Protein AF-A0A7J4IA12-F1 (afdb_monomer_lite)

Sequence (183 aa):
LPAKFSSSGTTIPLASIKYEADNSYFPDQMYILEGGGLIVTQPDGTPVMRANPYISVENKTRINIHYDFPYIISLSGKNMTSGEGNCFIRTNYSTNATYRYAVGSVSEGYGNTSIKIYTKYPNAWNESLHDLLGMYATASNPCINIIPHLSQNYIEIKPGTKGINFNLNVITIYVQIGQGWIL

Secondary structure (DSSP, 8-state):
---EEEETTEEEE--EEEEEE--SSS--EEEEEETTEEEEE-TTSPPEEEE---EEEEESSSEEEEEEEEEEEEPTT-S---SSS-EEEEEEEEEEEEEEEEE--GGGT--S--EEEE-S-HHHHHHHHHHHHHHHHSSSS-SEEEEEEGGGTEEEEEESSS-EEEEEEEEEEEEEEEE----

pLDDT: mean 87.1, std 11.75, range [33.75, 97.19]

Structure (mmCIF, N/CA/C/O backbone):
data_AF-A0A7J4IA12-F1
#
_entry.id   AF-A0A7J4IA12-F1
#
loop_
_atom_site.group_PDB
_atom_site.id
_atom_site.type_symbol
_atom_site.label_atom_id
_atom_site.label_alt_id
_atom_site.label_comp_id
_atom_site.label_asym_id
_atom_site.label_entity_id
_atom_site.label_seq_id
_atom_site.pdbx_PDB_ins_code
_atom_site.Cartn_x
_atom_site.Cartn_y
_atom_site.Cartn_z
_atom_site.occupancy
_atom_site.B_iso_or_equiv
_atom_site.auth_seq_id
_atom_site.auth_comp_id
_atom_site.auth_asym_id
_atom_site.auth_atom_id
_atom_site.pdbx_PDB_model_num
ATOM 1 N N . LEU A 1 1 ? -3.376 -14.053 -7.913 1.00 43.28 1 LEU A N 1
ATOM 2 C CA . LEU A 1 1 ? -4.429 -13.058 -8.234 1.00 43.28 1 LEU A CA 1
ATOM 3 C C . LEU A 1 1 ? -3.754 -11.731 -8.576 1.00 43.28 1 LEU A C 1
ATOM 5 O O . LEU A 1 1 ? -2.685 -11.495 -8.018 1.00 43.28 1 LEU A O 1
ATOM 9 N N . PRO A 1 2 ? -4.298 -10.904 -9.487 1.00 57.31 2 PRO A N 1
ATOM 10 C CA . PRO A 1 2 ? -3.801 -9.541 -9.671 1.00 57.31 2 PRO A CA 1
ATOM 11 C C . PRO A 1 2 ? -3.971 -8.763 -8.360 1.00 57.31 2 PRO A C 1
ATOM 13 O O . PRO A 1 2 ? -4.985 -8.922 -7.673 1.00 57.31 2 PRO A O 1
ATOM 16 N N . ALA A 1 3 ? -2.956 -7.983 -7.997 1.00 69.62 3 ALA A N 1
ATOM 17 C CA . ALA A 1 3 ? -2.966 -7.190 -6.779 1.00 69.62 3 ALA A CA 1
ATOM 18 C C . ALA A 1 3 ? -4.054 -6.103 -6.878 1.00 69.62 3 ALA A C 1
ATOM 20 O O . ALA A 1 3 ? -4.318 -5.562 -7.956 1.00 69.62 3 ALA A O 1
ATOM 21 N N . LYS A 1 4 ? -4.756 -5.836 -5.775 1.00 83.12 4 LYS A N 1
ATOM 22 C CA . LYS A 1 4 ? -5.904 -4.917 -5.741 1.00 83.12 4 LYS A CA 1
ATOM 23 C C . LYS A 1 4 ? -6.174 -4.396 -4.336 1.00 83.12 4 LYS A C 1
ATOM 25 O O . LYS A 1 4 ? -6.056 -5.122 -3.356 1.00 83.12 4 LYS A O 1
ATOM 30 N N . PHE A 1 5 ? -6.612 -3.155 -4.251 1.00 73.31 5 PHE A N 1
ATOM 31 C CA . PHE A 1 5 ? -7.189 -2.548 -3.067 1.00 73.31 5 PHE A CA 1
ATOM 32 C C . PHE A 1 5 ? -8.715 -2.733 -3.074 1.00 73.31 5 PHE A C 1
ATOM 34 O O . PHE A 1 5 ? -9.346 -2.618 -4.124 1.00 73.31 5 PHE A O 1
ATOM 41 N N . SER A 1 6 ? -9.321 -3.024 -1.924 1.00 74.81 6 SER A N 1
ATOM 42 C CA . SER A 1 6 ? -10.767 -3.217 -1.788 1.00 74.81 6 SER A CA 1
ATOM 43 C C . SER A 1 6 ? -11.304 -2.599 -0.499 1.00 74.81 6 SER A C 1
ATOM 45 O O . SER A 1 6 ? -10.867 -2.973 0.589 1.00 74.81 6 SER A O 1
ATOM 47 N N . SER A 1 7 ? -12.338 -1.764 -0.609 1.00 69.12 7 SER A N 1
ATOM 48 C CA . SER A 1 7 ? -13.133 -1.271 0.525 1.00 69.12 7 SER A CA 1
ATOM 49 C C . SER A 1 7 ? -14.606 -1.132 0.136 1.00 69.12 7 SER A C 1
ATOM 51 O O . SER A 1 7 ? -14.914 -0.520 -0.886 1.00 69.12 7 SER A O 1
ATOM 53 N N . SER A 1 8 ? -15.519 -1.681 0.948 1.00 65.25 8 SER A N 1
ATOM 54 C CA . SER A 1 8 ? -16.981 -1.494 0.838 1.00 65.25 8 SER A CA 1
ATOM 55 C C . SER A 1 8 ? -17.530 -1.529 -0.603 1.00 65.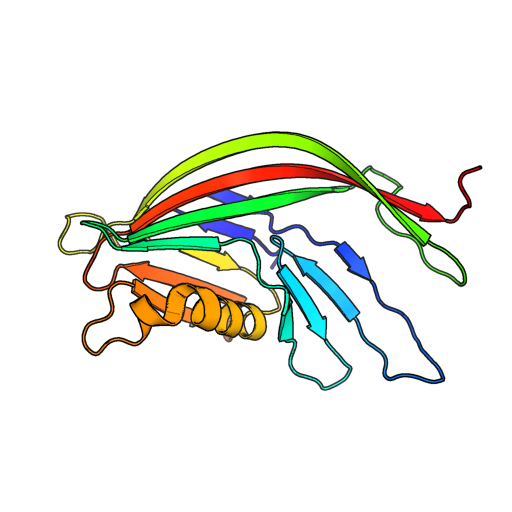25 8 SER A C 1
ATOM 57 O O . SER A 1 8 ? -18.217 -0.611 -1.042 1.00 65.25 8 SER A O 1
ATOM 59 N N . GLY A 1 9 ? -17.188 -2.576 -1.363 1.00 64.19 9 GLY A N 1
ATOM 60 C CA . GLY A 1 9 ? -17.679 -2.799 -2.731 1.00 64.19 9 GLY A CA 1
ATOM 61 C C . GLY A 1 9 ? -16.885 -2.110 -3.849 1.00 64.19 9 GLY A C 1
ATOM 62 O O . GLY A 1 9 ? -17.071 -2.457 -5.011 1.00 64.19 9 GLY A O 1
ATOM 63 N N . THR A 1 10 ? -15.954 -1.203 -3.533 1.00 71.69 10 THR A N 1
ATOM 64 C CA . THR A 1 10 ? -15.022 -0.639 -4.524 1.00 71.69 10 THR A CA 1
ATOM 65 C C . THR A 1 10 ? -13.751 -1.477 -4.579 1.00 71.69 10 THR A C 1
ATOM 67 O O . THR A 1 10 ? -13.155 -1.764 -3.543 1.00 71.69 10 THR A O 1
ATOM 70 N N . THR A 1 11 ? -13.324 -1.857 -5.785 1.00 83.75 11 THR A N 1
ATOM 71 C CA . THR A 1 11 ? -12.050 -2.542 -6.032 1.00 83.75 11 THR A CA 1
ATOM 72 C C . THR A 1 11 ? -11.208 -1.704 -6.985 1.00 83.75 11 THR A C 1
ATOM 74 O O . THR A 1 11 ? -11.653 -1.412 -8.090 1.00 83.75 11 THR A O 1
ATOM 77 N N . ILE A 1 12 ? -9.992 -1.350 -6.575 1.00 86.50 12 ILE A N 1
ATOM 78 C CA . ILE A 1 12 ? -9.037 -0.585 -7.383 1.00 86.50 12 ILE A CA 1
ATOM 79 C C . ILE A 1 12 ? -7.800 -1.459 -7.621 1.00 86.50 12 ILE A C 1
ATOM 81 O O . ILE A 1 12 ? -7.256 -1.994 -6.655 1.00 86.50 12 ILE A O 1
ATOM 85 N N . PRO A 1 13 ? -7.340 -1.658 -8.869 1.00 88.19 13 PRO A N 1
ATOM 86 C CA . PRO A 1 13 ? -6.143 -2.451 -9.132 1.00 88.19 13 PRO A CA 1
ATOM 87 C C . PRO A 1 13 ? -4.899 -1.851 -8.467 1.00 88.19 13 PRO A C 1
ATOM 89 O O . PRO A 1 13 ? -4.657 -0.649 -8.546 1.00 88.19 13 PRO A O 1
ATOM 92 N N . LEU A 1 14 ? -4.091 -2.707 -7.845 1.00 87.50 14 LEU A N 1
ATOM 93 C CA . LEU A 1 14 ? -2.808 -2.351 -7.249 1.00 87.50 14 LEU A CA 1
ATOM 94 C C . LEU A 1 14 ? -1.736 -2.567 -8.326 1.00 87.50 14 LEU A C 1
ATOM 96 O O . LEU A 1 14 ? -1.119 -3.627 -8.419 1.00 87.50 14 LEU A O 1
ATOM 100 N N . ALA A 1 15 ? -1.615 -1.595 -9.228 1.00 86.38 15 ALA A N 1
ATOM 101 C CA . ALA A 1 15 ? -0.616 -1.628 -10.289 1.00 86.38 15 ALA A CA 1
ATOM 102 C C . ALA A 1 15 ? 0.794 -1.425 -9.715 1.00 86.38 15 ALA A C 1
ATOM 104 O O . ALA A 1 15 ? 0.965 -0.800 -8.664 1.00 86.38 15 ALA A O 1
ATOM 105 N N . SER A 1 16 ? 1.801 -1.949 -10.414 1.00 91.31 16 SER A N 1
ATOM 106 C CA . SER A 1 16 ? 3.189 -1.856 -9.977 1.00 91.31 16 SER A CA 1
ATOM 107 C C . SER A 1 16 ? 4.159 -1.563 -11.113 1.00 91.31 16 SER A C 1
ATOM 109 O O . SER A 1 16 ? 3.903 -1.872 -12.277 1.00 91.31 16 SER A O 1
ATOM 111 N N . ILE A 1 17 ? 5.290 -0.963 -10.747 1.00 92.88 17 ILE A N 1
ATOM 112 C CA . ILE A 1 17 ? 6.480 -0.870 -11.594 1.00 92.88 17 ILE A CA 1
ATOM 113 C C . ILE A 1 17 ? 7.512 -1.816 -10.996 1.00 92.88 17 ILE A C 1
ATOM 115 O O . ILE A 1 17 ? 7.840 -1.702 -9.815 1.00 92.88 17 ILE A O 1
ATOM 119 N N . LYS A 1 18 ? 8.007 -2.751 -11.808 1.00 94.00 18 LYS A N 1
ATOM 120 C CA . LYS A 1 18 ? 9.031 -3.718 -11.414 1.00 94.00 18 LYS A CA 1
ATOM 121 C C . LYS A 1 18 ? 10.337 -3.398 -12.134 1.00 94.00 18 LYS A C 1
ATOM 123 O O . LYS A 1 18 ? 10.342 -3.246 -13.353 1.00 94.00 18 LYS A O 1
ATOM 128 N N . TYR A 1 19 ? 11.421 -3.351 -11.374 1.00 91.38 19 TYR A N 1
ATOM 129 C CA . TYR A 1 19 ? 12.789 -3.357 -11.872 1.00 91.38 19 TYR A CA 1
ATOM 130 C C . TYR A 1 19 ? 13.512 -4.594 -11.337 1.00 91.38 19 TYR A C 1
ATOM 132 O O . TYR A 1 19 ? 13.357 -4.956 -10.171 1.00 91.38 19 TYR A O 1
ATOM 140 N N . GLU A 1 20 ? 14.269 -5.246 -12.205 1.00 90.38 20 GLU A N 1
ATOM 141 C CA . GLU A 1 20 ? 15.043 -6.452 -11.932 1.00 90.38 20 GLU A CA 1
ATOM 142 C C . GLU A 1 20 ? 16.312 -6.367 -12.773 1.00 90.38 20 GLU A C 1
ATOM 144 O O . GLU A 1 20 ? 16.250 -5.987 -13.945 1.00 90.38 20 GLU A O 1
ATOM 149 N N . ALA A 1 21 ? 17.448 -6.661 -12.155 1.00 84.25 21 ALA A N 1
ATOM 150 C CA . ALA A 1 21 ? 18.739 -6.662 -12.814 1.00 84.25 21 ALA A CA 1
ATOM 151 C C . ALA A 1 21 ? 19.613 -7.761 -12.223 1.00 84.25 21 ALA A C 1
ATOM 153 O O . ALA A 1 21 ? 19.654 -7.914 -11.000 1.00 84.25 21 ALA A O 1
ATOM 154 N N . ASP A 1 22 ? 20.334 -8.443 -13.107 1.00 82.44 22 ASP A N 1
ATOM 155 C CA . ASP A 1 22 ? 21.374 -9.397 -12.743 1.00 82.44 22 ASP A CA 1
ATOM 156 C C . ASP A 1 22 ? 22.684 -8.634 -12.561 1.00 82.44 22 ASP A C 1
ATOM 158 O O . ASP A 1 22 ? 23.100 -7.874 -13.445 1.00 82.44 22 ASP A O 1
ATOM 162 N N . ASN A 1 23 ? 23.334 -8.794 -11.411 1.00 74.44 23 ASN A N 1
ATOM 163 C CA . ASN A 1 23 ? 24.540 -8.042 -11.094 1.00 74.44 23 ASN A CA 1
ATOM 164 C C . ASN A 1 23 ? 25.700 -8.967 -10.717 1.00 74.44 23 ASN A C 1
ATOM 166 O O . ASN A 1 23 ? 25.611 -9.784 -9.812 1.00 74.44 23 ASN A O 1
ATOM 170 N N . SER A 1 24 ? 26.842 -8.812 -11.390 1.00 80.56 24 SER A N 1
ATOM 171 C CA . SER A 1 24 ? 28.034 -9.624 -11.106 1.00 80.56 24 SER A CA 1
ATOM 172 C C . SER A 1 24 ? 28.762 -9.227 -9.814 1.00 80.56 24 SER A C 1
ATOM 174 O O . SER A 1 24 ? 29.582 -9.997 -9.321 1.00 80.56 24 SER A O 1
ATOM 176 N N . TYR A 1 25 ? 28.503 -8.027 -9.283 1.00 79.38 25 TYR A N 1
ATOM 177 C CA . TYR A 1 25 ? 29.229 -7.443 -8.146 1.00 79.38 25 TYR A CA 1
ATOM 178 C C . TYR A 1 25 ? 28.352 -7.189 -6.914 1.00 79.38 25 TYR A C 1
ATOM 180 O O . TYR A 1 25 ? 28.879 -6.939 -5.830 1.00 79.38 25 TYR A O 1
ATOM 188 N N . PHE A 1 26 ? 27.031 -7.255 -7.064 1.00 78.50 26 PHE A N 1
ATOM 189 C CA . PHE A 1 26 ? 26.059 -7.067 -5.990 1.00 78.50 26 PHE A CA 1
ATOM 190 C C . PHE A 1 26 ? 25.039 -8.206 -6.019 1.00 78.50 26 PHE A C 1
ATOM 192 O O . PHE A 1 26 ? 24.831 -8.787 -7.076 1.00 78.50 26 PHE A O 1
ATOM 199 N N . PRO A 1 27 ? 24.387 -8.535 -4.891 1.00 82.00 27 PRO A N 1
ATOM 200 C CA . PRO A 1 27 ? 23.291 -9.493 -4.907 1.00 82.00 27 PRO A CA 1
ATOM 201 C C . PRO A 1 27 ? 22.200 -9.049 -5.878 1.00 82.00 27 PRO A C 1
ATOM 203 O O . PRO A 1 27 ? 21.897 -7.855 -5.941 1.00 82.00 27 PRO A O 1
ATOM 206 N N . ASP A 1 28 ? 21.569 -9.999 -6.560 1.00 86.75 28 ASP A N 1
ATOM 207 C CA . ASP A 1 28 ? 20.406 -9.696 -7.388 1.00 86.75 28 ASP A CA 1
ATOM 208 C C . ASP A 1 28 ? 19.272 -9.175 -6.496 1.00 86.75 28 ASP A C 1
ATOM 210 O O . ASP A 1 28 ? 19.020 -9.669 -5.389 1.00 86.75 28 ASP A O 1
ATOM 214 N N . GLN A 1 29 ? 18.605 -8.118 -6.950 1.00 88.81 29 GLN A N 1
ATOM 215 C CA . GLN A 1 29 ? 17.506 -7.493 -6.221 1.00 88.81 29 GLN A CA 1
ATOM 216 C C . GLN A 1 29 ? 16.409 -7.112 -7.200 1.00 88.81 29 GLN A C 1
ATOM 218 O O . GLN A 1 29 ? 16.669 -6.512 -8.245 1.00 88.81 29 GLN A O 1
ATOM 223 N N . MET A 1 30 ? 15.165 -7.397 -6.826 1.00 93.56 30 MET A N 1
ATOM 224 C CA . MET A 1 30 ? 14.010 -6.837 -7.512 1.00 93.56 30 MET A CA 1
ATOM 225 C C . MET A 1 30 ? 13.419 -5.711 -6.674 1.00 93.56 30 MET A C 1
ATOM 227 O O . MET A 1 30 ? 13.192 -5.855 -5.470 1.00 93.56 30 MET A O 1
ATOM 231 N N . TYR A 1 31 ? 13.130 -4.606 -7.346 1.00 94.06 31 TYR A N 1
ATOM 232 C CA . TYR A 1 31 ? 12.496 -3.426 -6.786 1.00 94.06 31 TYR A CA 1
ATOM 233 C C . TYR A 1 31 ? 11.084 -3.334 -7.349 1.00 94.06 31 TYR A C 1
ATOM 235 O O . TYR A 1 31 ? 10.889 -3.302 -8.565 1.00 94.06 31 TYR A O 1
ATOM 243 N N . ILE A 1 32 ? 10.090 -3.305 -6.469 1.00 95.56 32 ILE A N 1
ATOM 244 C CA . ILE A 1 32 ? 8.679 -3.246 -6.831 1.00 95.56 32 ILE A CA 1
ATOM 245 C C . ILE A 1 32 ? 8.066 -2.013 -6.180 1.00 95.56 32 ILE A C 1
ATOM 247 O O . ILE A 1 32 ? 7.902 -1.963 -4.964 1.00 95.56 32 ILE A O 1
ATOM 251 N N . LEU A 1 33 ? 7.703 -1.025 -6.995 1.00 94.62 33 LEU A N 1
ATOM 252 C CA . LEU A 1 33 ? 6.859 0.082 -6.559 1.00 94.62 33 LEU A CA 1
ATOM 253 C C . LEU A 1 33 ? 5.401 -0.360 -6.684 1.00 94.62 33 LEU A C 1
ATOM 255 O O . LEU A 1 33 ? 4.923 -0.560 -7.797 1.00 94.62 33 LEU A O 1
ATOM 259 N N . GLU A 1 34 ? 4.698 -0.519 -5.567 1.00 93.81 34 GLU A N 1
ATOM 260 C CA . GLU A 1 34 ? 3.312 -0.996 -5.514 1.00 93.81 34 GLU A CA 1
ATOM 261 C C . GLU A 1 34 ? 2.537 -0.187 -4.469 1.00 93.81 34 GLU A C 1
ATOM 263 O O . GLU A 1 34 ? 2.967 -0.068 -3.325 1.00 93.81 34 GLU A O 1
ATOM 268 N N . GLY A 1 35 ? 1.403 0.409 -4.852 1.00 92.50 35 GLY A N 1
ATOM 269 C CA . GLY A 1 35 ? 0.592 1.222 -3.932 1.00 92.50 35 GLY A CA 1
ATOM 270 C C . GLY A 1 35 ? 1.339 2.394 -3.279 1.00 92.50 35 GLY A C 1
ATOM 271 O O . GLY A 1 35 ? 0.957 2.865 -2.220 1.00 92.50 35 GLY A O 1
ATOM 272 N N . GLY A 1 36 ? 2.426 2.870 -3.885 1.00 93.56 36 GLY A N 1
ATOM 273 C CA . GLY A 1 36 ? 3.246 3.947 -3.325 1.00 93.56 36 GLY A CA 1
ATOM 274 C C . GLY A 1 36 ? 4.274 3.490 -2.294 1.00 93.56 36 GLY A C 1
ATOM 275 O O . GLY A 1 36 ? 5.077 4.311 -1.867 1.00 93.56 36 GLY A O 1
ATOM 276 N N . GLY A 1 37 ? 4.300 2.203 -1.940 1.00 96.06 37 GLY A N 1
ATOM 277 C CA . GLY A 1 37 ? 5.404 1.596 -1.205 1.00 96.06 37 GLY A CA 1
ATOM 278 C C . GLY A 1 37 ? 6.481 1.059 -2.150 1.00 96.06 37 GLY A C 1
ATOM 279 O O . GLY A 1 37 ? 6.174 0.586 -3.248 1.00 96.06 37 GLY A O 1
ATOM 280 N N . LEU A 1 38 ? 7.744 1.106 -1.720 1.00 97.19 38 LEU A N 1
ATOM 281 C CA . LEU A 1 38 ? 8.871 0.473 -2.411 1.00 97.19 38 LEU A CA 1
ATOM 282 C C . LEU A 1 38 ? 9.227 -0.833 -1.707 1.00 97.19 38 LEU A C 1
ATOM 284 O O . LEU A 1 38 ? 9.764 -0.823 -0.600 1.00 97.19 38 LEU A O 1
ATOM 288 N N . ILE A 1 39 ? 8.959 -1.951 -2.366 1.00 97.12 39 ILE A N 1
ATOM 289 C CA . ILE A 1 39 ? 9.280 -3.291 -1.887 1.00 97.12 39 ILE A CA 1
ATOM 290 C C . ILE A 1 39 ? 10.577 -3.744 -2.548 1.00 97.12 39 ILE A C 1
ATOM 292 O O . ILE A 1 39 ? 10.740 -3.623 -3.761 1.00 97.12 39 ILE A O 1
ATOM 296 N N . VAL A 1 40 ? 11.489 -4.285 -1.748 1.00 95.38 40 VAL A N 1
ATOM 297 C CA . VAL A 1 40 ? 12.724 -4.909 -2.222 1.00 95.38 40 VAL A CA 1
ATOM 298 C C . VAL A 1 40 ? 12.686 -6.384 -1.867 1.00 95.38 40 VAL A C 1
ATOM 300 O O . VAL A 1 40 ? 12.352 -6.762 -0.744 1.00 95.38 40 VAL A O 1
ATOM 303 N N . THR A 1 41 ? 13.034 -7.222 -2.832 1.00 93.56 41 THR A N 1
ATOM 304 C CA . THR A 1 41 ? 13.165 -8.669 -2.659 1.00 93.56 41 THR A CA 1
ATOM 305 C C . THR A 1 41 ? 14.496 -9.124 -3.238 1.00 93.56 41 THR A C 1
ATOM 307 O O . THR A 1 41 ? 15.001 -8.545 -4.200 1.00 93.56 41 THR A O 1
ATOM 310 N N . GLN A 1 42 ? 15.076 -10.134 -2.606 1.00 89.44 42 GLN A N 1
ATOM 311 C CA . GLN A 1 42 ? 16.315 -10.780 -3.017 1.00 89.44 42 GLN A CA 1
ATOM 312 C C . GLN A 1 42 ? 16.016 -12.262 -3.255 1.00 89.44 42 GLN A C 1
ATOM 314 O O . GLN A 1 42 ? 15.062 -12.768 -2.649 1.00 89.44 42 GLN A O 1
ATOM 319 N N . PRO A 1 43 ? 16.805 -12.964 -4.086 1.00 86.25 43 PRO A N 1
ATOM 320 C CA . PRO A 1 43 ? 16.756 -14.419 -4.152 1.00 86.25 43 PRO A CA 1
ATOM 321 C C . PRO A 1 43 ? 16.802 -15.014 -2.740 1.00 86.25 43 PRO A C 1
ATOM 323 O O . PRO A 1 43 ? 17.607 -14.586 -1.914 1.00 86.25 43 PRO A O 1
ATOM 326 N N . ASP A 1 44 ? 15.872 -15.924 -2.448 1.00 83.88 44 ASP A N 1
ATOM 327 C CA . ASP A 1 44 ? 15.701 -16.594 -1.148 1.00 83.88 44 ASP A CA 1
ATOM 328 C C . ASP A 1 44 ? 15.433 -15.676 0.066 1.00 83.88 44 ASP A C 1
ATOM 330 O O . ASP A 1 44 ? 15.332 -16.143 1.203 1.00 83.88 44 ASP A O 1
ATOM 334 N N . GLY A 1 45 ? 15.262 -14.370 -0.157 1.00 85.12 45 GLY A N 1
ATOM 335 C CA . GLY A 1 45 ? 14.987 -13.379 0.877 1.00 85.12 45 GLY A CA 1
ATOM 336 C C . GLY A 1 45 ? 13.499 -13.072 1.036 1.00 85.12 45 GLY A C 1
ATOM 337 O O . GLY A 1 45 ? 12.740 -13.004 0.065 1.00 85.12 45 GLY A O 1
ATOM 338 N N . THR A 1 46 ? 13.076 -12.793 2.269 1.00 90.19 46 THR A N 1
ATOM 339 C CA . THR A 1 46 ? 11.733 -12.258 2.534 1.00 90.19 46 THR A CA 1
ATOM 340 C C . THR A 1 46 ? 11.601 -10.865 1.903 1.00 90.19 46 THR A C 1
ATOM 342 O O . THR A 1 46 ? 12.456 -10.015 2.152 1.00 90.19 46 THR A O 1
ATOM 345 N N . PRO A 1 47 ? 10.557 -10.588 1.100 1.00 93.44 47 PRO A N 1
ATOM 346 C CA . PRO A 1 47 ? 10.301 -9.243 0.590 1.00 93.44 47 PRO A CA 1
ATOM 347 C C . PRO A 1 47 ? 10.069 -8.253 1.736 1.00 93.44 47 PRO A C 1
ATOM 349 O O . PRO A 1 47 ? 9.268 -8.535 2.626 1.00 93.44 47 PRO A O 1
ATOM 352 N N . VAL A 1 48 ? 10.715 -7.086 1.682 1.00 95.06 48 VAL A N 1
ATOM 353 C CA . VAL A 1 48 ? 10.614 -6.034 2.711 1.00 95.06 48 VAL A CA 1
ATOM 354 C C . VAL A 1 48 ? 10.219 -4.711 2.070 1.00 95.06 48 VAL A C 1
ATOM 356 O O . VAL A 1 48 ? 10.728 -4.351 1.006 1.00 95.06 48 VAL A O 1
ATOM 359 N N . MET A 1 49 ? 9.345 -3.952 2.730 1.00 97.06 49 MET A N 1
ATOM 360 C CA . MET A 1 49 ? 9.023 -2.591 2.313 1.00 97.06 49 MET A CA 1
ATOM 361 C C . MET A 1 49 ? 10.102 -1.623 2.816 1.00 97.06 49 MET A C 1
ATOM 363 O O . MET A 1 49 ? 10.252 -1.406 4.012 1.00 97.06 49 MET A O 1
ATOM 367 N N . ARG A 1 50 ? 10.899 -1.069 1.898 1.00 96.00 50 ARG A N 1
ATOM 368 C CA . ARG A 1 50 ? 11.995 -0.132 2.202 1.00 96.00 50 ARG A CA 1
ATOM 369 C C . ARG A 1 50 ? 11.542 1.318 2.284 1.00 96.00 50 ARG A C 1
ATOM 371 O O . ARG A 1 50 ? 12.163 2.101 2.994 1.00 96.00 50 ARG A O 1
ATOM 378 N N . ALA A 1 51 ? 10.481 1.666 1.565 1.00 96.81 51 ALA A N 1
ATOM 379 C CA . ALA A 1 51 ? 9.799 2.942 1.718 1.00 96.81 51 ALA A CA 1
ATOM 380 C C . ALA A 1 51 ? 8.3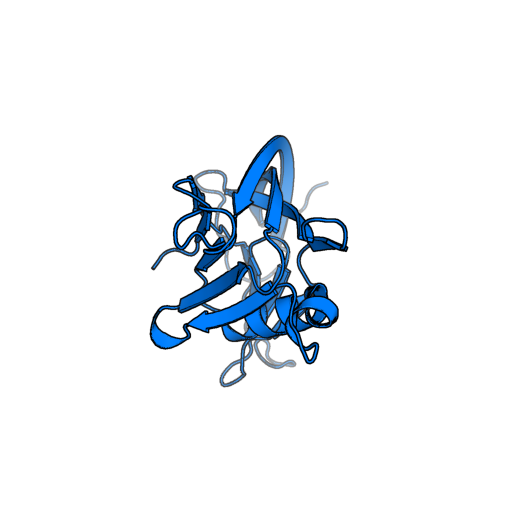05 2.677 1.867 1.00 96.81 51 ALA A C 1
ATOM 382 O O . ALA A 1 51 ? 7.713 2.003 1.023 1.00 96.81 51 ALA A O 1
ATOM 383 N N . ASN A 1 52 ? 7.724 3.193 2.946 1.00 97.12 52 ASN A N 1
ATOM 384 C CA . ASN A 1 52 ? 6.306 3.041 3.232 1.00 97.12 52 ASN A CA 1
ATOM 385 C C . ASN A 1 52 ? 5.459 3.879 2.260 1.00 97.12 52 ASN A C 1
ATOM 387 O O . ASN A 1 52 ? 5.891 4.968 1.867 1.00 97.12 52 ASN A O 1
ATOM 391 N N . PRO A 1 53 ? 4.249 3.419 1.896 1.00 96.31 53 PRO A N 1
ATOM 392 C CA . PRO A 1 53 ? 3.282 4.263 1.215 1.00 96.31 53 PRO A CA 1
ATOM 393 C C . PRO A 1 53 ? 2.917 5.457 2.096 1.00 96.31 53 PRO A C 1
ATOM 395 O O . PRO A 1 53 ? 3.011 5.404 3.326 1.00 96.31 53 PRO A O 1
ATOM 398 N N . TYR A 1 54 ? 2.440 6.530 1.468 1.00 95.88 54 TYR A N 1
ATOM 399 C CA . TYR A 1 54 ? 1.937 7.671 2.218 1.00 95.88 54 TYR A CA 1
ATOM 400 C C . TYR A 1 54 ? 0.567 7.348 2.820 1.00 95.88 54 TYR A C 1
ATOM 402 O O . TYR A 1 54 ? -0.476 7.485 2.177 1.00 95.88 54 TYR A O 1
ATOM 410 N N . ILE A 1 55 ? 0.589 6.904 4.073 1.00 96.56 55 ILE A N 1
ATOM 411 C CA . ILE A 1 55 ? -0.595 6.677 4.894 1.00 96.56 55 ILE A CA 1
ATOM 412 C C . ILE A 1 55 ? -0.433 7.487 6.174 1.00 96.56 55 ILE A C 1
ATOM 414 O O . ILE A 1 55 ? 0.575 7.368 6.868 1.00 96.56 55 ILE A O 1
ATOM 418 N N . SER A 1 56 ? -1.434 8.296 6.504 1.00 95.00 56 SER A N 1
ATOM 419 C CA . SER A 1 56 ? -1.482 9.044 7.758 1.00 95.00 56 SER A CA 1
ATOM 420 C C . SER A 1 56 ? -2.738 8.703 8.545 1.00 95.00 56 SER A C 1
ATOM 422 O O . SER A 1 56 ? -3.772 8.330 7.982 1.00 95.00 56 SER A O 1
ATOM 424 N N . VAL A 1 57 ? -2.637 8.794 9.873 1.00 94.38 57 VAL A N 1
ATOM 425 C CA . VAL A 1 57 ? -3.737 8.467 10.777 1.00 94.38 57 VAL A CA 1
ATOM 426 C C . VAL A 1 57 ? -3.954 9.527 11.830 1.00 94.38 57 VAL A C 1
ATOM 428 O O . VAL A 1 57 ? -3.019 10.033 12.442 1.00 94.38 57 VAL A O 1
ATOM 431 N N . GLU A 1 58 ? -5.231 9.790 12.087 1.00 94.69 58 GLU A N 1
ATOM 432 C CA . GLU A 1 58 ? -5.688 10.602 13.199 1.00 94.69 58 GLU A CA 1
ATOM 433 C C . GLU A 1 58 ? -6.642 9.800 14.086 1.00 94.69 58 GLU A C 1
ATOM 435 O O . GLU A 1 58 ? -7.641 9.240 13.625 1.00 94.69 58 GLU A O 1
ATOM 440 N N . ASN A 1 59 ? -6.379 9.799 15.390 1.00 92.00 59 ASN A N 1
ATOM 441 C CA . ASN A 1 59 ? -7.250 9.165 16.371 1.00 92.00 59 ASN A CA 1
ATOM 442 C C . ASN A 1 59 ? -8.225 10.181 16.980 1.00 92.00 59 ASN A C 1
ATOM 444 O O . ASN A 1 59 ? -7.854 10.946 17.867 1.00 92.00 59 ASN A O 1
ATOM 448 N N . LYS A 1 60 ? -9.477 10.184 16.507 1.00 90.81 60 LYS A N 1
ATOM 449 C CA . LYS A 1 60 ? -10.566 11.032 17.026 1.00 90.81 60 LYS A CA 1
ATOM 450 C C . LYS A 1 60 ? -11.682 10.148 17.600 1.00 90.81 60 LYS A C 1
ATOM 452 O O . LYS A 1 60 ? -11.408 9.105 18.194 1.00 90.81 60 LYS A O 1
ATOM 457 N N . THR A 1 61 ? -12.949 10.533 17.436 1.00 91.06 61 THR A N 1
ATOM 458 C CA . THR A 1 61 ? -14.101 9.664 17.742 1.00 91.06 61 THR A CA 1
ATOM 459 C C . THR A 1 61 ? -14.035 8.359 16.946 1.00 91.06 61 THR A C 1
ATOM 461 O O . THR A 1 61 ? -14.274 7.285 17.484 1.00 91.06 61 THR A O 1
ATOM 464 N N . ARG A 1 62 ? -13.634 8.464 15.675 1.00 91.25 62 ARG A N 1
ATOM 465 C CA . ARG A 1 62 ? -13.283 7.362 14.774 1.00 91.25 62 ARG A CA 1
ATOM 466 C C . ARG A 1 62 ? -11.802 7.469 14.417 1.00 91.25 62 ARG A C 1
ATOM 468 O O . ARG A 1 62 ? -11.215 8.548 14.542 1.00 91.25 62 ARG A O 1
ATOM 475 N N . ILE A 1 63 ? -11.209 6.371 13.966 1.00 92.94 63 ILE A N 1
ATOM 476 C CA . ILE A 1 63 ? -9.856 6.374 13.402 1.00 92.94 63 ILE A CA 1
ATOM 477 C C . ILE A 1 63 ? -9.956 6.887 11.967 1.00 92.94 63 ILE A C 1
ATOM 479 O O . ILE A 1 63 ? -10.576 6.240 11.128 1.00 92.94 63 ILE A O 1
ATOM 483 N N . ASN A 1 64 ? -9.389 8.057 11.683 1.00 94.56 64 ASN A N 1
ATOM 484 C CA . ASN A 1 64 ? -9.328 8.577 10.321 1.00 94.56 64 ASN A CA 1
ATOM 485 C C . ASN A 1 64 ? -8.022 8.115 9.691 1.00 94.56 64 ASN A C 1
ATOM 487 O O . ASN A 1 64 ? -6.955 8.472 10.176 1.00 94.56 64 ASN A O 1
ATOM 491 N N . ILE A 1 65 ? -8.111 7.329 8.627 1.00 95.56 65 ILE A N 1
ATOM 492 C CA . ILE A 1 65 ? -6.969 6.885 7.836 1.00 95.56 65 ILE A CA 1
ATOM 493 C C . ILE A 1 65 ? -7.021 7.621 6.504 1.00 95.56 65 ILE A C 1
ATOM 495 O O . ILE A 1 65 ? -8.040 7.580 5.811 1.00 95.56 65 ILE A O 1
ATOM 499 N N . HIS A 1 66 ? -5.931 8.285 6.150 1.00 96.31 66 HIS A N 1
ATOM 500 C CA . HIS A 1 66 ? -5.732 8.923 4.857 1.00 96.31 66 HIS A CA 1
ATOM 501 C C . HIS A 1 66 ? -4.668 8.149 4.093 1.00 96.31 66 HIS A C 1
ATOM 503 O O . HIS A 1 66 ? -3.618 7.846 4.651 1.00 96.31 66 HIS A O 1
ATOM 509 N N . TYR A 1 67 ? -4.938 7.824 2.835 1.00 95.56 67 TYR A N 1
ATOM 510 C CA . TYR A 1 67 ? -4.002 7.111 1.975 1.00 95.56 67 TYR A CA 1
ATOM 511 C C . TYR A 1 67 ? -3.941 7.789 0.610 1.00 95.56 67 TYR A C 1
ATOM 513 O O . TYR A 1 67 ? -4.941 7.810 -0.114 1.00 95.56 67 TYR A O 1
ATOM 521 N N . ASP A 1 68 ? -2.765 8.312 0.263 1.00 95.44 68 ASP A N 1
ATOM 522 C CA . ASP A 1 68 ? -2.466 8.750 -1.098 1.00 95.44 68 ASP A CA 1
ATOM 523 C C . ASP A 1 68 ? -2.017 7.537 -1.912 1.00 95.44 68 ASP A C 1
ATOM 525 O O . ASP A 1 68 ? -0.900 7.035 -1.783 1.00 95.44 68 ASP A O 1
ATOM 529 N N . PHE A 1 69 ? -2.934 7.042 -2.735 1.00 94.06 69 PHE A N 1
ATOM 530 C CA . PHE A 1 69 ? -2.769 5.829 -3.512 1.00 94.06 69 PHE A CA 1
ATOM 531 C C . PHE A 1 69 ? -2.387 6.162 -4.960 1.00 94.06 69 PHE A C 1
ATOM 533 O O . PHE A 1 69 ? -3.243 6.629 -5.720 1.00 94.06 69 PHE A O 1
ATOM 540 N N . PRO A 1 70 ? -1.139 5.903 -5.392 1.00 93.62 70 PRO A N 1
ATOM 541 C CA . PRO A 1 70 ? -0.763 6.069 -6.786 1.00 93.62 70 PRO A CA 1
ATOM 542 C C . PRO A 1 70 ? -1.350 4.934 -7.631 1.00 93.62 70 PRO A C 1
ATOM 544 O O . PRO A 1 70 ? -0.958 3.771 -7.525 1.00 93.62 70 PRO A O 1
ATOM 547 N N . TYR A 1 71 ? -2.278 5.293 -8.510 1.00 93.69 71 TYR A N 1
ATOM 548 C CA . TYR A 1 71 ? -2.841 4.410 -9.516 1.00 93.69 71 TYR A CA 1
ATOM 549 C C . TYR A 1 71 ? -2.044 4.528 -10.816 1.00 93.69 71 TYR A C 1
ATOM 551 O O . TYR A 1 71 ? -2.161 5.501 -11.564 1.00 93.69 71 TYR A O 1
ATOM 559 N N . ILE A 1 72 ? -1.191 3.533 -11.052 1.00 92.88 72 ILE A N 1
ATOM 560 C CA . ILE A 1 72 ? -0.230 3.520 -12.155 1.00 92.88 72 ILE A CA 1
ATOM 561 C C . ILE A 1 72 ? -0.887 2.962 -13.419 1.00 92.88 72 ILE A C 1
ATOM 563 O O . ILE A 1 72 ? -1.381 1.835 -13.426 1.00 92.88 72 ILE A O 1
ATOM 567 N N . ILE A 1 73 ? -0.839 3.732 -14.505 1.00 92.56 73 ILE A N 1
ATOM 568 C CA . ILE A 1 73 ? -1.352 3.337 -15.819 1.00 92.56 73 ILE A CA 1
ATOM 569 C C . ILE A 1 73 ? -0.207 3.368 -16.830 1.00 92.56 73 ILE A C 1
ATOM 571 O O . ILE A 1 73 ? 0.331 4.424 -17.158 1.00 92.56 73 ILE A O 1
ATOM 575 N N . SER A 1 74 ? 0.173 2.205 -17.351 1.00 90.62 74 SER A N 1
ATOM 576 C CA . SER A 1 74 ? 1.210 2.109 -18.378 1.00 90.62 74 SER A CA 1
ATOM 577 C C . SER A 1 74 ? 0.687 2.507 -19.757 1.00 90.62 74 SER A C 1
ATOM 579 O O . SER A 1 74 ? -0.406 2.087 -20.145 1.00 90.62 74 SER A O 1
ATOM 581 N N . LEU A 1 75 ? 1.498 3.207 -20.548 1.00 88.75 75 LEU A N 1
ATOM 582 C CA . LEU A 1 75 ? 1.206 3.424 -21.963 1.00 88.75 75 LEU A CA 1
ATOM 583 C C . LEU A 1 75 ? 1.407 2.128 -22.771 1.00 88.75 75 LEU A C 1
ATOM 585 O O . LEU A 1 75 ? 2.417 1.434 -22.622 1.00 88.75 75 LEU A O 1
ATOM 589 N N . SER A 1 76 ? 0.449 1.809 -23.647 1.00 87.50 76 SER A N 1
ATOM 590 C CA . SER A 1 76 ? 0.515 0.620 -24.508 1.00 87.50 76 SER A CA 1
ATOM 591 C C . SER A 1 76 ? 1.790 0.609 -25.361 1.00 87.50 76 SER A C 1
ATOM 593 O O . SER A 1 76 ? 2.184 1.634 -25.917 1.00 87.50 76 SER A O 1
ATOM 595 N N . GLY A 1 77 ? 2.463 -0.543 -25.437 1.00 85.31 77 GLY A N 1
ATOM 596 C CA . GLY A 1 77 ? 3.728 -0.707 -26.166 1.00 85.31 77 GLY A CA 1
ATOM 597 C C . GLY A 1 77 ? 4.944 -0.020 -25.529 1.00 85.31 77 GLY A C 1
ATOM 598 O O . GLY A 1 77 ? 6.030 -0.051 -26.103 1.00 85.31 77 GLY A O 1
ATOM 599 N N . LYS A 1 78 ? 4.783 0.605 -24.356 1.00 88.31 78 LYS A N 1
ATOM 600 C CA . LYS A 1 78 ? 5.850 1.267 -23.588 1.00 88.31 78 LYS A CA 1
ATOM 601 C C . LYS A 1 78 ? 5.793 0.898 -22.102 1.00 88.31 78 LYS A C 1
ATOM 603 O O . LYS A 1 78 ? 6.073 1.717 -21.229 1.00 88.31 78 LYS A O 1
ATOM 608 N N . ASN A 1 79 ? 5.381 -0.329 -21.813 1.00 88.81 79 ASN A N 1
ATOM 609 C CA . ASN A 1 79 ? 5.172 -0.854 -20.465 1.00 88.81 79 ASN A CA 1
ATOM 610 C C . ASN A 1 79 ? 6.279 -1.820 -20.009 1.00 88.81 79 ASN A C 1
ATOM 612 O O . ASN A 1 79 ? 6.235 -2.293 -18.877 1.00 88.81 79 ASN A O 1
ATOM 616 N N . MET A 1 80 ? 7.260 -2.109 -20.867 1.00 89.69 80 MET A N 1
ATOM 617 C CA . MET A 1 80 ? 8.411 -2.950 -20.550 1.00 89.69 80 MET A CA 1
ATOM 618 C C . MET A 1 80 ? 9.618 -2.588 -21.417 1.00 89.69 80 MET A C 1
ATOM 620 O O . MET A 1 80 ? 9.467 -2.127 -22.548 1.00 89.69 80 MET A O 1
ATOM 624 N N . THR A 1 81 ? 10.814 -2.828 -20.891 1.00 90.31 81 THR A N 1
ATOM 625 C CA . THR A 1 81 ? 12.069 -2.843 -21.648 1.00 90.31 81 THR A CA 1
ATOM 626 C C . THR A 1 81 ? 13.053 -3.769 -20.939 1.00 90.31 81 THR A C 1
ATOM 628 O O . THR A 1 81 ? 12.900 -4.029 -19.748 1.00 90.31 81 THR A O 1
ATOM 631 N N . SER A 1 82 ? 14.061 -4.250 -21.658 1.00 88.69 82 SER A N 1
ATOM 632 C CA . SER A 1 82 ? 15.129 -5.102 -21.126 1.00 88.69 82 SER A CA 1
ATOM 633 C C . SER A 1 82 ? 16.436 -4.839 -21.872 1.00 88.69 82 SER A C 1
ATOM 635 O O . SER A 1 82 ? 16.413 -4.261 -22.958 1.00 88.69 82 SER A O 1
ATOM 637 N N . GLY A 1 83 ? 17.559 -5.287 -21.317 1.00 85.31 83 GLY A N 1
ATOM 638 C CA . GLY A 1 83 ? 18.890 -5.133 -21.907 1.00 85.31 83 GLY A CA 1
ATOM 639 C C . GLY A 1 83 ? 19.813 -4.272 -21.051 1.00 85.31 83 GLY A C 1
ATOM 640 O O . GLY A 1 83 ? 19.445 -3.845 -19.959 1.00 85.31 83 GLY A O 1
ATOM 641 N N . GLU A 1 84 ? 21.015 -4.033 -21.561 1.00 80.00 84 GLU A N 1
ATOM 642 C CA . GLU A 1 84 ? 22.046 -3.253 -20.880 1.00 80.00 84 GLU A CA 1
ATOM 643 C C . GLU A 1 84 ? 21.911 -1.753 -21.188 1.00 80.00 84 GLU A C 1
ATOM 645 O O . GLU A 1 84 ? 21.566 -1.356 -22.304 1.00 80.00 84 GLU A O 1
ATOM 650 N N . GLY A 1 85 ? 22.204 -0.913 -20.196 1.00 78.69 85 GLY A N 1
ATOM 651 C CA . GLY A 1 85 ? 22.257 0.540 -20.336 1.00 78.69 85 GLY A CA 1
ATOM 652 C C . GLY A 1 85 ? 21.126 1.285 -19.627 1.00 78.69 85 GLY A C 1
ATOM 653 O O . GLY A 1 85 ? 20.323 0.721 -18.886 1.00 78.69 85 GLY A O 1
ATOM 654 N N . ASN A 1 86 ? 21.083 2.600 -19.841 1.00 81.00 86 ASN A N 1
ATOM 655 C CA . ASN A 1 86 ? 20.149 3.475 -19.141 1.00 81.00 86 ASN A CA 1
ATOM 656 C C . ASN A 1 86 ? 18.717 3.302 -19.665 1.00 81.00 86 ASN A C 1
ATOM 658 O O . ASN A 1 86 ? 18.429 3.504 -20.849 1.00 81.00 86 ASN A O 1
ATOM 662 N N . CYS A 1 87 ? 17.804 3.001 -18.745 1.00 82.88 87 CYS A N 1
ATOM 663 C CA . CYS A 1 87 ? 16.368 3.003 -18.974 1.00 82.88 87 CYS A CA 1
ATOM 664 C C . CYS A 1 87 ? 15.722 4.122 -18.158 1.00 82.88 87 CYS A C 1
ATOM 666 O O . CYS A 1 87 ? 15.987 4.266 -16.966 1.00 82.88 87 CYS A O 1
ATOM 668 N N . PHE A 1 88 ? 14.817 4.873 -18.784 1.00 85.88 88 PHE A N 1
ATOM 669 C CA . PHE A 1 88 ? 14.060 5.916 -18.106 1.00 85.88 88 PHE A CA 1
ATOM 670 C C . PHE A 1 88 ? 12.622 5.464 -17.863 1.00 85.88 88 PHE A C 1
ATOM 672 O O . PHE A 1 88 ? 11.947 4.968 -18.769 1.00 85.88 88 PHE A O 1
ATOM 679 N N . ILE A 1 89 ? 12.145 5.702 -16.644 1.00 89.69 89 ILE A N 1
ATOM 680 C CA . ILE A 1 89 ? 10.734 5.609 -16.278 1.00 89.69 89 ILE A CA 1
ATOM 681 C C . ILE A 1 89 ? 10.205 7.040 -16.257 1.00 89.69 89 ILE A C 1
ATOM 683 O O . ILE A 1 89 ? 10.531 7.821 -15.365 1.00 89.69 89 ILE A O 1
ATOM 687 N N . ARG A 1 90 ? 9.421 7.407 -17.270 1.00 89.94 90 ARG A N 1
ATOM 688 C CA . ARG A 1 90 ? 8.781 8.724 -17.346 1.00 89.94 90 ARG A CA 1
ATOM 689 C C . ARG A 1 90 ? 7.410 8.635 -16.705 1.00 89.94 90 ARG A C 1
ATOM 691 O O . ARG A 1 90 ? 6.628 7.753 -17.059 1.00 89.94 90 ARG A O 1
ATOM 698 N N . THR A 1 91 ? 7.125 9.553 -15.794 1.00 91.75 91 THR A N 1
ATOM 699 C CA . THR A 1 91 ? 5.843 9.645 -15.099 1.00 91.75 91 THR A CA 1
ATOM 700 C C . THR A 1 91 ? 5.148 10.954 -15.457 1.00 91.75 91 THR A C 1
ATOM 702 O O . THR A 1 91 ? 5.788 11.982 -15.675 1.00 91.75 91 THR A O 1
ATOM 705 N N . ASN A 1 92 ? 3.824 10.917 -15.547 1.00 92.88 92 ASN A N 1
ATOM 706 C CA . ASN A 1 92 ? 3.000 12.097 -15.760 1.00 92.88 92 ASN A CA 1
ATOM 707 C C . ASN A 1 92 ? 1.810 12.044 -14.798 1.00 92.88 92 ASN A C 1
ATOM 709 O O . AS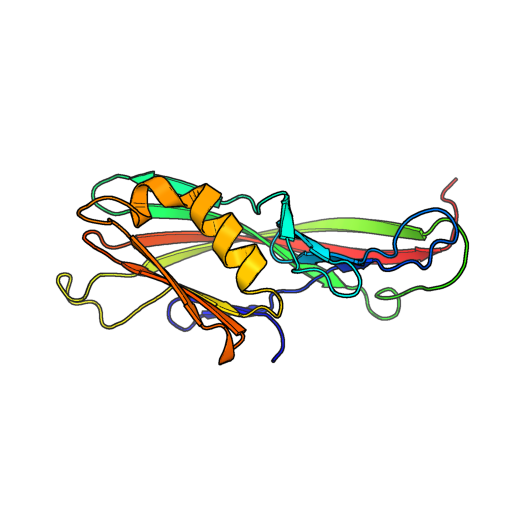N A 1 92 ? 1.015 11.101 -14.835 1.00 92.88 92 ASN A O 1
ATOM 713 N N . TYR A 1 93 ? 1.719 13.043 -13.920 1.00 92.94 93 TYR A N 1
ATOM 714 C CA . TYR A 1 93 ? 0.544 13.241 -13.081 1.00 92.94 93 TYR A CA 1
ATOM 715 C C . TYR A 1 93 ? -0.630 13.670 -13.960 1.00 92.94 93 TYR A C 1
ATOM 717 O O . TYR A 1 93 ? -0.527 14.664 -14.677 1.00 92.94 93 TYR A O 1
ATOM 725 N N . SER A 1 94 ? -1.755 12.964 -13.858 1.00 92.19 94 SER A N 1
ATOM 726 C CA . SER A 1 94 ? -2.952 13.305 -14.625 1.00 92.19 94 SER A CA 1
ATOM 727 C C . SER A 1 94 ? -4.037 13.938 -13.767 1.00 92.19 94 SER A C 1
ATOM 729 O O . SER A 1 94 ? -4.390 15.099 -13.958 1.00 92.19 94 SER A O 1
ATOM 731 N N . THR A 1 95 ? -4.590 13.176 -12.831 1.00 92.31 95 THR A N 1
ATOM 732 C CA . THR A 1 95 ? -5.756 13.572 -12.040 1.00 92.31 95 THR A CA 1
ATOM 733 C C . THR A 1 95 ? -5.677 12.954 -10.655 1.00 92.31 95 THR A C 1
ATOM 735 O O . THR A 1 95 ? -4.938 11.993 -10.432 1.00 92.31 95 THR A O 1
ATOM 738 N N . ASN A 1 96 ? -6.479 13.475 -9.730 1.00 92.81 96 ASN A N 1
ATOM 739 C CA . ASN A 1 96 ? -6.746 12.820 -8.462 1.00 92.81 96 ASN A CA 1
ATOM 740 C C . ASN A 1 96 ? -8.255 12.706 -8.215 1.00 92.81 96 ASN A C 1
ATOM 742 O O . ASN A 1 96 ? -9.056 13.478 -8.745 1.00 92.81 96 ASN A O 1
ATOM 746 N N . ALA A 1 97 ? -8.645 11.704 -7.435 1.00 92.56 97 ALA A N 1
ATOM 747 C CA . ALA A 1 97 ? -10.012 11.516 -6.980 1.00 92.56 97 ALA A CA 1
ATOM 748 C C . ALA A 1 97 ? -9.999 11.017 -5.538 1.00 92.56 97 ALA A C 1
ATOM 750 O O . ALA A 1 97 ? -9.350 10.021 -5.220 1.00 92.56 97 ALA A O 1
ATOM 751 N N . THR A 1 98 ? -10.735 11.694 -4.660 1.00 92.38 98 THR A N 1
ATOM 752 C CA . THR A 1 98 ? -10.857 11.282 -3.261 1.00 92.38 98 THR A CA 1
ATOM 753 C C . THR A 1 98 ? -12.138 10.495 -3.043 1.00 92.38 98 THR A C 1
ATOM 755 O O . THR A 1 98 ? -13.240 11.007 -3.239 1.00 92.38 98 THR A O 1
ATOM 758 N N . TYR A 1 99 ? -11.988 9.277 -2.543 1.00 90.12 99 TYR A N 1
ATOM 759 C CA . TYR A 1 99 ? -13.074 8.416 -2.109 1.00 90.12 99 TYR A CA 1
ATOM 760 C C . TYR A 1 99 ? -13.096 8.358 -0.585 1.00 90.12 99 TYR A C 1
ATOM 762 O O . TYR A 1 99 ? -12.054 8.251 0.062 1.00 90.12 99 TYR A O 1
ATOM 770 N N . ARG A 1 100 ? -14.291 8.443 -0.001 1.00 89.94 100 ARG A N 1
ATOM 771 C CA . ARG A 1 100 ? -14.480 8.416 1.451 1.00 89.94 100 ARG A CA 1
ATOM 772 C C . ARG A 1 100 ? -15.357 7.237 1.823 1.00 89.94 100 ARG A C 1
ATOM 774 O O . ARG A 1 100 ? -16.466 7.111 1.312 1.00 89.94 100 ARG A O 1
ATOM 781 N N . TYR A 1 101 ? -14.863 6.405 2.727 1.00 86.50 101 TYR A N 1
ATOM 782 C CA . TYR A 1 101 ? -15.540 5.198 3.174 1.00 86.50 101 TYR A CA 1
ATOM 783 C C . TYR A 1 101 ? -15.658 5.200 4.692 1.00 86.50 101 TYR A C 1
ATOM 785 O O . TYR A 1 101 ? -14.685 5.451 5.401 1.00 86.50 101 TYR A O 1
ATOM 793 N N . ALA A 1 102 ? -16.842 4.877 5.198 1.00 84.69 102 ALA A N 1
ATOM 794 C CA . ALA A 1 102 ? -17.024 4.535 6.599 1.00 84.69 102 ALA A CA 1
ATOM 795 C C . ALA A 1 102 ? -16.943 3.012 6.739 1.00 84.69 102 ALA A C 1
ATOM 797 O O . ALA A 1 102 ? -17.672 2.278 6.072 1.00 84.69 102 ALA A O 1
ATOM 798 N N . VAL A 1 103 ? -16.041 2.545 7.596 1.00 81.50 103 VAL A N 1
ATOM 799 C CA . VAL A 1 103 ? -15.885 1.134 7.955 1.00 81.50 103 VAL A CA 1
ATOM 800 C C . VAL A 1 103 ? -16.216 1.035 9.438 1.00 81.50 103 VAL A C 1
ATOM 802 O O . VAL A 1 103 ? -15.416 1.426 10.286 1.00 81.50 103 VAL A O 1
ATOM 805 N N . GLY A 1 104 ? -17.450 0.665 9.763 1.00 67.62 104 GLY A N 1
ATOM 806 C CA . GLY A 1 104 ? -17.923 0.662 11.148 1.00 67.62 104 GLY A CA 1
ATOM 807 C C . GLY A 1 104 ? -17.690 -0.661 11.863 1.00 67.62 104 GLY A C 1
ATOM 808 O O . GLY A 1 104 ? -17.548 -1.709 11.232 1.00 67.62 104 GLY A O 1
ATOM 809 N N . SER A 1 105 ? -17.634 -0.604 13.191 1.00 61.75 105 SER A N 1
ATOM 810 C CA . SER A 1 105 ? -17.609 -1.804 14.029 1.00 61.75 105 SER A CA 1
ATOM 811 C C . SER A 1 105 ? -18.996 -2.452 14.086 1.00 61.75 105 SER A C 1
ATOM 813 O O . SER A 1 105 ? -20.017 -1.801 13.859 1.00 61.75 105 SER A O 1
ATOM 815 N N . VAL A 1 106 ? -19.046 -3.730 14.478 1.00 56.44 106 VAL A N 1
ATOM 816 C CA . VAL A 1 106 ? -20.312 -4.458 14.703 1.00 56.44 106 VAL A CA 1
ATOM 817 C C . VAL A 1 106 ? -21.212 -3.714 15.704 1.00 56.44 106 VAL A C 1
ATOM 819 O O . VAL A 1 106 ? -22.431 -3.696 15.556 1.00 56.44 106 VAL A O 1
ATOM 822 N N . SER A 1 107 ? -20.613 -3.037 16.690 1.00 57.91 107 SER A N 1
ATOM 823 C CA . SER A 1 107 ? -21.311 -2.217 17.691 1.00 57.91 107 SER A CA 1
ATOM 824 C C . SER A 1 107 ? -21.932 -0.925 17.144 1.00 57.91 107 SER A C 1
ATOM 826 O O . SER A 1 107 ? -22.810 -0.363 17.788 1.00 57.91 107 SER A O 1
ATOM 828 N N . GLU A 1 108 ? -21.518 -0.457 15.966 1.00 61.94 108 GLU A N 1
ATOM 829 C CA . GLU A 1 108 ? -22.054 0.742 15.307 1.00 61.94 108 GLU A CA 1
ATOM 830 C C . GLU A 1 108 ? -23.156 0.408 14.280 1.00 61.94 108 GLU A C 1
ATOM 832 O O . GLU A 1 108 ? -23.586 1.281 13.529 1.00 61.94 108 GLU A O 1
ATOM 837 N N . GLY A 1 109 ? -23.605 -0.853 14.209 1.00 54.72 109 GLY A N 1
ATOM 838 C CA . GLY A 1 109 ? -24.627 -1.299 13.254 1.00 54.72 109 GLY A CA 1
ATOM 839 C C . GLY A 1 109 ? -24.113 -1.486 11.821 1.00 54.72 109 GLY A C 1
ATOM 840 O O . GLY A 1 109 ? -24.900 -1.753 10.914 1.00 54.72 109 GLY A O 1
ATOM 841 N N . TYR A 1 110 ? -22.800 -1.381 11.606 1.00 57.59 110 TYR A N 1
ATOM 842 C CA . TYR A 1 110 ? -22.166 -1.716 10.337 1.00 57.59 110 TYR A CA 1
ATOM 843 C C . TYR A 1 110 ? -21.839 -3.216 10.331 1.00 57.59 110 TYR A C 1
ATOM 845 O O . TYR A 1 110 ? -21.238 -3.740 11.270 1.00 57.59 110 TYR A O 1
ATOM 853 N N . GLY A 1 111 ? -22.239 -3.927 9.270 1.00 55.38 111 GLY A N 1
ATOM 854 C CA . GLY A 1 111 ? -21.798 -5.309 9.036 1.00 55.38 111 GLY A CA 1
ATOM 855 C C . GLY A 1 111 ? -20.269 -5.398 8.926 1.00 55.38 111 GLY A C 1
ATOM 856 O O . GLY A 1 111 ? -19.617 -4.362 8.814 1.00 55.38 111 GLY A O 1
ATOM 857 N N . ASN A 1 112 ? -19.708 -6.618 8.939 1.00 63.69 112 ASN A N 1
ATOM 858 C CA . ASN A 1 112 ? -18.267 -6.935 8.836 1.00 63.69 112 ASN A CA 1
ATOM 859 C C . ASN A 1 112 ? -17.579 -6.296 7.606 1.00 63.69 112 ASN A C 1
ATOM 861 O O . ASN A 1 112 ? -17.233 -6.973 6.638 1.00 63.69 112 ASN A O 1
ATOM 865 N N . THR A 1 113 ? -17.392 -4.983 7.629 1.00 77.06 113 THR A N 1
ATOM 866 C CA . THR A 1 113 ? -16.720 -4.205 6.598 1.00 77.06 113 THR A CA 1
ATOM 867 C C . THR A 1 113 ? -15.268 -4.051 7.005 1.00 77.06 113 THR A C 1
ATOM 869 O O . THR A 1 113 ? -14.934 -3.861 8.176 1.00 77.06 113 THR A O 1
ATOM 872 N N . SER A 1 114 ? -14.385 -4.185 6.029 1.00 88.31 114 SER A N 1
ATOM 873 C CA . SER A 1 114 ? -12.950 -4.090 6.226 1.00 88.31 114 SER A CA 1
ATOM 874 C C . SER A 1 114 ? -12.294 -3.527 4.977 1.00 88.31 114 SER A C 1
ATOM 876 O O . SER A 1 114 ? -12.866 -3.518 3.881 1.00 88.31 114 SER A O 1
ATOM 878 N N . ILE A 1 115 ? -11.083 -3.027 5.165 1.00 92.06 115 ILE A N 1
ATOM 879 C CA . ILE A 1 115 ? -10.198 -2.607 4.091 1.00 92.06 115 ILE A CA 1
ATOM 880 C C . ILE A 1 115 ? -9.281 -3.787 3.794 1.00 92.06 115 ILE A C 1
ATOM 882 O O . ILE A 1 115 ? -8.669 -4.334 4.709 1.00 92.06 115 ILE A O 1
ATOM 886 N N . LYS A 1 116 ? -9.181 -4.189 2.527 1.00 93.75 116 LYS A N 1
ATOM 887 C CA . LYS A 1 116 ? -8.339 -5.309 2.097 1.00 93.75 116 LYS A CA 1
ATOM 888 C C . LYS A 1 116 ? -7.330 -4.854 1.054 1.00 93.75 116 LYS A C 1
ATOM 890 O O . LYS A 1 116 ? -7.710 -4.271 0.040 1.00 93.75 116 LYS A O 1
ATOM 895 N N . ILE A 1 117 ? -6.060 -5.175 1.280 1.00 95.06 117 ILE A N 1
ATOM 896 C CA . ILE A 1 117 ? -4.961 -4.952 0.337 1.00 95.06 117 ILE A CA 1
ATOM 897 C C . ILE A 1 117 ? -4.498 -6.317 -0.156 1.00 95.06 117 ILE A C 1
ATOM 899 O O . ILE A 1 117 ? -3.818 -7.038 0.567 1.00 95.06 117 ILE A O 1
ATOM 903 N N . TYR A 1 118 ? -4.899 -6.691 -1.368 1.00 94.94 118 TYR A N 1
ATOM 904 C CA . TYR A 1 118 ? -4.455 -7.916 -2.025 1.00 94.94 118 TYR A CA 1
ATOM 905 C C . TYR A 1 118 ? -3.133 -7.653 -2.737 1.00 94.94 118 TYR A C 1
ATOM 907 O O . TYR A 1 118 ? -3.054 -6.770 -3.591 1.00 94.94 118 TYR A O 1
ATOM 915 N N . THR A 1 119 ? -2.115 -8.440 -2.415 1.00 94.81 119 THR A N 1
ATOM 916 C CA . THR A 1 119 ? -0.732 -8.250 -2.862 1.00 94.81 119 THR A CA 1
ATOM 917 C C . THR A 1 119 ? 0.009 -9.582 -2.826 1.00 94.81 119 THR A C 1
ATOM 919 O O . THR A 1 119 ? -0.297 -10.450 -2.012 1.00 94.81 119 THR A O 1
ATOM 922 N N . LYS A 1 120 ? 1.019 -9.747 -3.683 1.00 93.56 120 LYS A N 1
ATOM 923 C CA . LYS A 1 120 ? 1.945 -10.889 -3.600 1.00 93.56 120 LYS A CA 1
ATOM 924 C C . LYS A 1 120 ? 2.950 -10.762 -2.451 1.00 93.56 120 LYS A C 1
ATOM 926 O O . LYS A 1 120 ? 3.667 -11.718 -2.178 1.00 93.56 120 LYS A O 1
ATOM 931 N N . TYR A 1 121 ? 3.002 -9.609 -1.788 1.00 94.62 121 TYR A N 1
ATOM 932 C CA . TYR A 1 121 ? 3.982 -9.298 -0.750 1.00 94.62 121 TYR A CA 1
ATOM 933 C C . TYR A 1 121 ? 3.304 -9.021 0.600 1.00 94.62 121 TYR A C 1
ATOM 935 O O . TYR A 1 121 ? 3.519 -7.957 1.188 1.00 94.62 121 TYR A O 1
ATOM 943 N N . PRO A 1 122 ? 2.455 -9.935 1.115 1.00 95.06 122 PRO A N 1
ATOM 944 C CA . PRO A 1 122 ? 1.636 -9.628 2.277 1.00 95.06 122 PRO A CA 1
ATOM 945 C C . PRO A 1 122 ? 2.452 -9.374 3.550 1.00 95.06 122 PRO A C 1
ATOM 947 O O . PRO A 1 122 ? 2.033 -8.573 4.378 1.00 95.06 122 PRO A O 1
ATOM 950 N N . ASN A 1 123 ? 3.634 -9.985 3.679 1.00 94.81 123 ASN A N 1
ATOM 951 C CA . ASN A 1 123 ? 4.545 -9.747 4.802 1.00 94.81 123 ASN A CA 1
ATOM 952 C C . ASN A 1 123 ? 5.085 -8.308 4.809 1.00 94.81 123 ASN A C 1
ATOM 954 O O . ASN A 1 123 ? 4.950 -7.621 5.815 1.00 94.81 123 ASN A O 1
ATOM 958 N N . ALA A 1 124 ? 5.604 -7.828 3.671 1.00 96.31 124 ALA A N 1
ATOM 959 C CA . ALA A 1 124 ? 6.140 -6.470 3.531 1.00 96.31 124 ALA A CA 1
ATOM 960 C C . ALA A 1 124 ? 5.090 -5.399 3.863 1.00 96.31 124 ALA A C 1
ATOM 962 O O . ALA A 1 124 ? 5.356 -4.431 4.570 1.00 96.31 124 ALA A O 1
ATOM 963 N N . TRP A 1 125 ? 3.870 -5.596 3.366 1.00 96.94 125 TRP A N 1
ATOM 964 C CA . TRP A 1 125 ? 2.734 -4.728 3.662 1.00 96.94 125 TRP A CA 1
ATOM 965 C C . TRP A 1 125 ? 2.288 -4.824 5.124 1.00 96.94 125 TRP A C 1
ATOM 967 O O . TRP A 1 125 ? 1.928 -3.808 5.707 1.00 96.94 125 TRP A O 1
ATOM 977 N N . ASN A 1 126 ? 2.310 -6.012 5.731 1.00 96.12 126 ASN A N 1
ATOM 978 C CA . ASN A 1 126 ? 1.966 -6.177 7.141 1.00 96.12 126 ASN A CA 1
ATOM 979 C C . ASN A 1 126 ? 2.944 -5.426 8.054 1.00 96.12 126 ASN A C 1
ATOM 981 O O . ASN A 1 126 ? 2.499 -4.689 8.928 1.00 96.12 126 ASN A O 1
ATOM 985 N N . GLU A 1 127 ? 4.251 -5.572 7.825 1.00 95.88 127 GLU A N 1
ATOM 986 C CA . GLU A 1 127 ? 5.288 -4.830 8.554 1.00 95.88 127 GLU A CA 1
ATOM 987 C C . GLU A 1 127 ? 5.096 -3.319 8.391 1.00 95.88 127 GLU A C 1
ATOM 989 O O . GLU A 1 127 ? 4.935 -2.612 9.381 1.00 95.88 127 GLU A O 1
ATOM 994 N N . SER A 1 128 ? 4.967 -2.841 7.151 1.00 97.12 128 SER A N 1
ATOM 995 C CA . SER A 1 128 ? 4.735 -1.422 6.859 1.00 97.12 128 SER A CA 1
ATOM 996 C C . SER A 1 128 ? 3.497 -0.853 7.558 1.00 97.12 128 SER A C 1
ATOM 998 O O . SER A 1 128 ? 3.538 0.223 8.152 1.00 97.12 128 SER A O 1
ATOM 1000 N N . LEU A 1 129 ? 2.375 -1.578 7.523 1.00 96.75 129 LEU A N 1
ATOM 1001 C CA . LEU A 1 129 ? 1.147 -1.146 8.184 1.00 96.75 129 LEU A CA 1
ATOM 1002 C C . LEU A 1 129 ? 1.292 -1.154 9.707 1.00 96.75 129 LEU A C 1
ATOM 1004 O O . LEU A 1 129 ? 0.732 -0.280 10.362 1.00 96.75 129 LEU A O 1
ATOM 1008 N N . HIS A 1 130 ? 2.041 -2.094 10.281 1.00 95.00 130 HIS A N 1
ATOM 1009 C CA . HIS A 1 130 ? 2.367 -2.066 11.705 1.00 95.00 130 HIS A CA 1
ATOM 1010 C C . HIS A 1 130 ? 3.301 -0.903 12.062 1.00 95.00 130 HIS A C 1
ATOM 1012 O O . HIS A 1 130 ? 3.114 -0.301 13.114 1.00 95.00 130 HIS A O 1
ATOM 1018 N N . ASP A 1 131 ? 4.227 -0.509 11.194 1.00 94.75 131 ASP A N 1
ATOM 1019 C CA . ASP A 1 131 ? 5.063 0.673 11.428 1.00 94.75 131 ASP A CA 1
ATOM 1020 C C . ASP A 1 131 ? 4.236 1.967 11.377 1.00 94.75 131 ASP A C 1
ATOM 1022 O O . ASP A 1 131 ? 4.361 2.840 12.235 1.00 94.75 131 ASP A O 1
ATOM 1026 N N . LEU A 1 132 ? 3.345 2.081 10.389 1.00 95.38 132 LEU A N 1
ATOM 1027 C CA . LEU A 1 132 ? 2.525 3.273 10.156 1.00 95.38 132 LEU A CA 1
ATOM 1028 C C . LEU A 1 132 ? 1.363 3.409 11.150 1.00 95.38 132 LEU A C 1
ATOM 1030 O O . LEU A 1 132 ? 0.992 4.516 11.540 1.00 95.38 132 LEU A O 1
ATOM 1034 N N . LEU A 1 133 ? 0.746 2.288 11.527 1.00 94.12 133 LEU A N 1
ATOM 1035 C CA . LEU A 1 133 ? -0.528 2.248 12.248 1.00 94.12 133 LEU A CA 1
ATOM 1036 C C . LEU A 1 133 ? -0.431 1.543 13.609 1.00 94.12 133 LEU A C 1
ATOM 1038 O O . LEU A 1 133 ? -1.410 1.517 14.361 1.00 94.12 133 LEU A O 1
ATOM 1042 N N . GLY A 1 134 ? 0.727 0.961 13.936 1.00 88.69 134 GLY A N 1
ATOM 1043 C CA . GLY A 1 134 ? 0.904 0.016 15.039 1.00 88.69 134 GLY A CA 1
ATOM 1044 C C . GLY A 1 134 ? 0.500 0.560 16.394 1.00 88.69 134 GLY A C 1
ATOM 1045 O O . GLY A 1 134 ? -0.139 -0.161 17.153 1.00 88.69 134 GLY A O 1
ATOM 1046 N N . MET A 1 135 ? 0.745 1.845 16.673 1.00 90.12 135 MET A N 1
ATOM 1047 C CA . MET A 1 135 ? 0.340 2.461 17.945 1.00 90.12 135 MET A CA 1
ATOM 1048 C C . MET A 1 135 ? -1.173 2.355 18.217 1.00 90.12 135 MET A C 1
ATOM 1050 O O . MET A 1 135 ? -1.602 2.373 19.368 1.00 90.12 135 MET A O 1
ATOM 1054 N N . TYR A 1 136 ? -1.988 2.222 17.165 1.00 91.38 136 TYR A N 1
ATOM 1055 C CA . TYR A 1 136 ? -3.439 2.054 17.254 1.00 91.38 136 TYR A CA 1
ATOM 1056 C C . TYR A 1 136 ? -3.876 0.584 17.194 1.00 91.38 136 TYR A C 1
ATOM 1058 O O . TYR A 1 136 ? -5.027 0.290 17.522 1.00 91.38 136 TYR A O 1
ATOM 1066 N N . ALA A 1 137 ? -2.982 -0.317 16.779 1.00 88.25 137 ALA A N 1
ATOM 1067 C CA . ALA A 1 137 ? -3.242 -1.739 16.567 1.00 88.25 137 ALA A CA 1
ATOM 1068 C C . ALA A 1 137 ? -2.673 -2.658 17.665 1.00 88.25 137 ALA A C 1
ATOM 1070 O O . ALA A 1 137 ? -3.138 -3.784 17.802 1.00 88.25 137 ALA A O 1
ATOM 1071 N N . THR A 1 138 ? -1.690 -2.204 18.451 1.00 83.81 138 THR A N 1
ATOM 1072 C CA . THR A 1 138 ? -0.989 -3.024 19.464 1.00 83.81 138 THR A CA 1
ATOM 1073 C C . THR A 1 138 ? -1.297 -2.638 20.912 1.00 83.81 138 THR A C 1
ATOM 1075 O O . THR A 1 138 ? -0.761 -3.243 21.840 1.00 83.81 138 THR A O 1
ATOM 1078 N N . ALA A 1 139 ? -2.166 -1.647 21.137 1.00 73.56 139 ALA A N 1
ATOM 1079 C CA . ALA A 1 139 ? -2.611 -1.284 22.480 1.00 73.56 139 ALA A CA 1
ATOM 1080 C C . ALA A 1 139 ? -3.347 -2.454 23.159 1.00 73.56 139 ALA A C 1
ATOM 1082 O O . ALA A 1 139 ? -3.958 -3.283 22.488 1.00 73.56 139 ALA A O 1
ATOM 1083 N N . SER A 1 140 ? -3.377 -2.470 24.498 1.00 80.56 140 SER A N 1
ATOM 1084 C CA . SER A 1 140 ? -4.173 -3.435 25.284 1.00 80.56 140 SER A CA 1
ATOM 1085 C C . SER A 1 140 ? -5.654 -3.456 24.889 1.00 80.56 140 SER A C 1
ATOM 1087 O O . SER A 1 140 ? -6.343 -4.451 25.102 1.00 80.56 140 SER A O 1
ATOM 1089 N N . ASN A 1 141 ? -6.129 -2.362 24.292 1.00 82.06 141 ASN A N 1
ATOM 1090 C CA . ASN A 1 141 ? -7.448 -2.235 23.703 1.00 82.06 141 ASN A CA 1
ATOM 1091 C C . ASN A 1 141 ? -7.347 -1.563 22.316 1.00 82.06 141 ASN A C 1
ATOM 1093 O O . ASN A 1 141 ? -7.468 -0.336 22.212 1.00 82.06 141 ASN A O 1
ATOM 1097 N N . PRO A 1 142 ? -7.049 -2.326 21.250 1.00 87.69 142 PRO A N 1
ATOM 1098 C CA . PRO A 1 142 ? -6.664 -1.757 19.966 1.00 87.69 142 PRO A CA 1
ATOM 1099 C C . PRO A 1 142 ? -7.845 -1.059 19.273 1.00 87.69 142 PRO A C 1
ATOM 1101 O O . PRO A 1 142 ? -8.978 -1.549 19.250 1.00 87.69 142 PRO A O 1
ATOM 1104 N N . CYS A 1 143 ? -7.590 0.121 18.705 1.00 90.50 143 CYS A N 1
ATOM 1105 C CA . CYS A 1 143 ? -8.596 0.908 17.985 1.00 90.50 143 CYS A CA 1
ATOM 1106 C C . CYS A 1 143 ? -8.882 0.337 16.591 1.00 90.50 143 CYS A C 1
ATOM 1108 O O . CYS A 1 143 ? -9.999 0.468 16.094 1.00 90.50 143 CYS A O 1
ATOM 1110 N N . ILE A 1 144 ? -7.889 -0.314 15.986 1.00 91.81 144 ILE A N 1
ATOM 1111 C CA . ILE A 1 144 ? -7.976 -1.037 14.714 1.00 91.81 144 ILE A CA 1
ATOM 1112 C C . ILE A 1 144 ? -7.277 -2.386 14.855 1.00 91.81 144 ILE A C 1
ATOM 1114 O O . ILE A 1 144 ? -6.428 -2.552 15.720 1.00 91.81 144 ILE A O 1
ATOM 1118 N N . ASN A 1 145 ? -7.583 -3.333 13.979 1.00 92.56 145 ASN A N 1
ATOM 1119 C CA . ASN A 1 145 ? -6.840 -4.583 13.869 1.00 92.56 145 ASN A CA 1
ATOM 1120 C C . ASN A 1 145 ? -6.244 -4.698 12.467 1.00 92.56 145 ASN A C 1
ATOM 1122 O O . ASN A 1 145 ? -6.943 -4.432 11.487 1.00 92.56 145 ASN A O 1
ATOM 1126 N N . ILE A 1 146 ? -4.990 -5.139 12.388 1.00 94.75 146 ILE A N 1
ATOM 1127 C CA . ILE A 1 146 ? -4.274 -5.438 11.144 1.00 94.75 146 ILE A CA 1
ATOM 1128 C C . ILE A 1 146 ? -4.050 -6.947 11.128 1.00 94.75 146 ILE A C 1
ATOM 1130 O O . ILE A 1 146 ? -3.489 -7.501 12.071 1.00 94.75 146 ILE A O 1
ATOM 1134 N N . ILE A 1 147 ? -4.580 -7.626 10.113 1.00 94.50 147 ILE A N 1
ATOM 1135 C CA . ILE A 1 147 ? -4.598 -9.088 10.050 1.00 94.50 147 ILE A CA 1
ATOM 1136 C C . ILE A 1 147 ? -4.033 -9.534 8.701 1.00 94.50 147 ILE A C 1
ATOM 1138 O O . ILE A 1 147 ? -4.680 -9.315 7.670 1.00 94.50 147 ILE A O 1
ATOM 1142 N N . PRO A 1 148 ? -2.854 -10.175 8.674 1.00 95.31 148 PRO A N 1
ATOM 1143 C CA . PRO A 1 148 ? -2.324 -10.764 7.456 1.00 95.31 148 PRO A CA 1
ATOM 1144 C C . PRO A 1 148 ? -3.013 -12.103 7.156 1.00 95.31 148 PRO A C 1
ATOM 1146 O O . PRO A 1 148 ? -3.076 -12.998 7.997 1.00 95.31 148 PRO A O 1
ATOM 1149 N N . HIS A 1 149 ? -3.482 -12.273 5.921 1.00 95.06 149 HIS A N 1
ATOM 1150 C CA . HIS A 1 149 ? -4.040 -13.521 5.391 1.00 95.06 149 HIS A CA 1
ATOM 1151 C C . HIS A 1 149 ? -3.101 -14.073 4.313 1.00 95.06 149 HIS A C 1
ATOM 1153 O O . HIS A 1 149 ? -3.354 -13.964 3.111 1.00 95.06 149 HIS A O 1
ATOM 1159 N N . LEU A 1 150 ? -1.974 -14.644 4.750 1.00 92.25 150 LEU A N 1
ATOM 1160 C CA . LEU A 1 150 ? -0.844 -15.000 3.878 1.00 92.25 150 LEU A CA 1
ATOM 1161 C C . LEU A 1 150 ? -1.207 -16.025 2.794 1.00 92.25 150 LEU A C 1
ATOM 1163 O O . LEU A 1 150 ? -0.842 -15.849 1.637 1.00 92.25 150 LEU A O 1
ATOM 1167 N N . SER A 1 151 ? -1.993 -17.052 3.133 1.00 91.69 151 SER A N 1
ATOM 1168 C CA . SER A 1 151 ? -2.441 -18.073 2.170 1.00 91.69 151 SER A CA 1
ATOM 1169 C C . SER A 1 151 ? -3.362 -17.515 1.080 1.00 91.69 151 SER A C 1
ATOM 1171 O O . SER A 1 151 ? -3.471 -18.088 -0.003 1.00 91.69 151 SER A O 1
ATOM 1173 N N . GLN A 1 152 ? -4.016 -16.384 1.353 1.00 92.56 152 GLN A N 1
ATOM 1174 C CA . GLN A 1 152 ? -4.954 -15.714 0.454 1.00 92.56 152 GLN A CA 1
ATOM 1175 C C . GLN A 1 152 ? -4.357 -14.448 -0.180 1.00 92.56 152 GLN A C 1
ATOM 1177 O O . GLN A 1 152 ? -5.021 -13.812 -1.001 1.00 92.56 152 GLN A O 1
ATOM 1182 N N . ASN A 1 153 ? -3.097 -14.121 0.136 1.00 94.31 153 ASN A N 1
ATOM 1183 C CA . ASN A 1 153 ? -2.348 -12.993 -0.415 1.00 94.31 153 ASN A CA 1
ATOM 1184 C C . ASN A 1 153 ? -3.028 -11.631 -0.187 1.00 94.31 153 ASN A C 1
ATOM 1186 O O . ASN A 1 153 ? -3.160 -10.832 -1.118 1.00 94.31 153 ASN A O 1
ATOM 1190 N N . TYR A 1 154 ? -3.489 -11.361 1.039 1.00 95.06 154 TYR A N 1
ATOM 1191 C CA . TYR A 1 154 ? -3.955 -10.022 1.410 1.00 95.06 154 TYR A CA 1
ATOM 1192 C C . TYR A 1 154 ? -3.723 -9.666 2.878 1.00 95.06 154 TYR A C 1
ATOM 1194 O O . TYR A 1 154 ? -3.504 -10.534 3.718 1.00 95.06 154 TYR A O 1
ATOM 1202 N N . ILE A 1 155 ? -3.808 -8.370 3.177 1.00 95.81 155 ILE A N 1
ATOM 1203 C CA . ILE A 1 155 ? -3.837 -7.816 4.534 1.00 95.81 155 ILE A CA 1
ATOM 1204 C C . ILE A 1 155 ? -5.190 -7.153 4.733 1.00 95.81 155 ILE A C 1
ATOM 1206 O O . ILE A 1 155 ? -5.700 -6.478 3.836 1.00 95.81 155 ILE A O 1
ATOM 1210 N N . GLU A 1 156 ? -5.781 -7.369 5.898 1.00 94.38 156 GLU A N 1
ATOM 1211 C CA . GLU A 1 156 ? -7.067 -6.817 6.286 1.00 94.38 156 GLU A CA 1
ATOM 1212 C C . GLU A 1 156 ? -6.909 -5.820 7.424 1.00 94.38 156 GLU A C 1
ATOM 1214 O O . GLU A 1 156 ? -6.359 -6.149 8.472 1.00 94.38 156 GLU A O 1
ATOM 1219 N N . ILE A 1 157 ? -7.444 -4.618 7.232 1.00 93.94 157 ILE A N 1
ATOM 1220 C CA . ILE A 1 157 ? -7.595 -3.618 8.282 1.00 93.94 157 ILE A CA 1
ATOM 1221 C C . ILE A 1 157 ? -9.075 -3.573 8.642 1.00 93.94 157 ILE A C 1
ATOM 1223 O O . ILE A 1 157 ? -9.925 -3.262 7.801 1.00 93.94 157 ILE A O 1
ATOM 1227 N N . LYS A 1 158 ? -9.391 -3.893 9.896 1.00 91.25 158 LYS A N 1
ATOM 1228 C CA . LYS A 1 158 ? -10.763 -3.874 10.415 1.00 91.25 158 LYS A 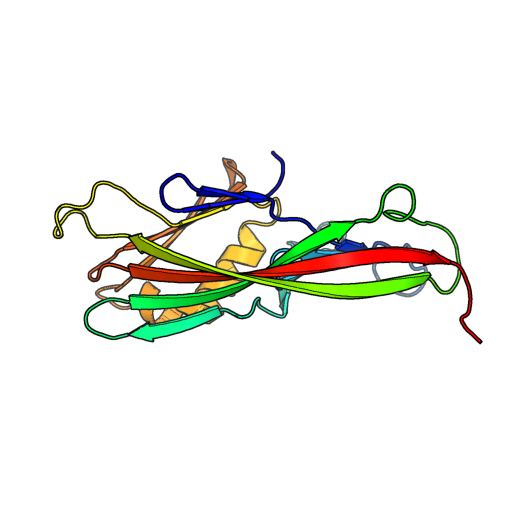CA 1
ATOM 1229 C C . LYS A 1 158 ? -10.868 -3.004 11.671 1.00 91.25 158 LYS A C 1
ATOM 1231 O O . LYS A 1 158 ? -9.877 -2.857 12.391 1.00 91.25 158 LYS A O 1
ATOM 1236 N N . PRO A 1 159 ? -12.057 -2.465 11.974 1.00 90.62 159 PRO A N 1
ATOM 1237 C CA . PRO A 1 159 ? -12.309 -1.771 13.231 1.00 90.62 159 PRO A CA 1
ATOM 1238 C C . PRO A 1 159 ? -11.949 -2.628 14.453 1.00 90.62 159 PRO A C 1
ATOM 1240 O O . PRO A 1 159 ? -12.132 -3.850 14.453 1.00 90.62 159 PRO A O 1
ATOM 1243 N N . GLY A 1 160 ? -11.403 -1.980 15.479 1.00 89.00 160 GLY A N 1
ATOM 1244 C CA . GLY A 1 160 ? -11.253 -2.521 16.827 1.00 89.00 160 GLY A CA 1
ATOM 1245 C C . GLY A 1 160 ? -12.309 -1.892 17.727 1.00 89.00 160 GLY A C 1
ATOM 1246 O O . GLY A 1 160 ? -13.504 -2.074 17.506 1.00 89.00 160 GLY A O 1
ATOM 1247 N N . THR A 1 161 ? -11.876 -1.102 18.708 1.00 88.81 161 THR A N 1
ATOM 1248 C CA . THR A 1 161 ? -12.789 -0.338 19.578 1.00 88.81 161 THR A CA 1
ATOM 1249 C C . THR A 1 161 ? -13.420 0.892 18.946 1.00 88.81 161 THR A C 1
ATOM 1251 O O . THR A 1 161 ? -14.387 1.420 19.493 1.00 88.81 161 THR A O 1
ATOM 1254 N N . 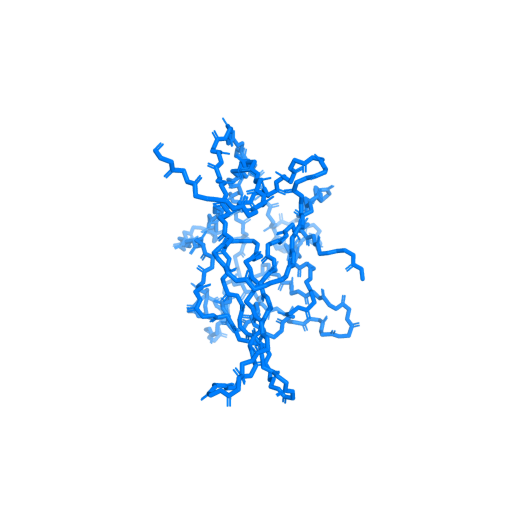LYS A 1 162 ? -12.892 1.359 17.814 1.00 88.81 162 LYS A N 1
ATOM 1255 C CA . LYS A 1 162 ? -13.413 2.513 17.081 1.00 88.81 162 LYS A CA 1
ATOM 1256 C C . LYS A 1 162 ? -13.697 2.123 15.639 1.00 88.81 162 LYS A C 1
ATOM 1258 O O . LYS A 1 162 ? -12.908 1.402 15.026 1.00 88.81 162 LYS A O 1
ATOM 1263 N N . GLY A 1 163 ? -14.782 2.650 15.075 1.00 90.12 163 GLY A N 1
ATOM 1264 C CA .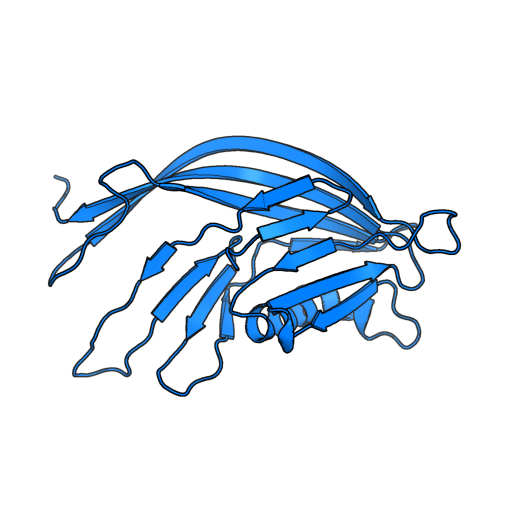 GLY A 1 163 ? -14.969 2.649 13.630 1.00 90.12 163 GLY A CA 1
ATOM 1265 C C . GLY A 1 163 ? -13.858 3.425 12.912 1.00 90.12 163 GLY A C 1
ATOM 1266 O O . GLY A 1 163 ? -13.175 4.274 13.494 1.00 90.12 163 GLY A O 1
ATOM 1267 N N . ILE A 1 164 ? -13.689 3.144 11.625 1.00 91.88 164 ILE A N 1
ATOM 1268 C CA . ILE A 1 164 ? -12.694 3.762 10.750 1.00 91.88 164 ILE A CA 1
ATOM 1269 C C . ILE A 1 164 ? -13.409 4.675 9.746 1.00 91.88 164 ILE A C 1
ATOM 1271 O O . ILE A 1 164 ? -14.454 4.323 9.188 1.00 91.88 164 ILE A O 1
ATOM 1275 N N . ASN A 1 165 ? -12.845 5.854 9.518 1.00 92.56 165 ASN A N 1
ATOM 1276 C CA . ASN A 1 165 ? -13.101 6.674 8.341 1.00 92.56 165 ASN A CA 1
ATOM 1277 C C . ASN A 1 165 ? -11.888 6.549 7.430 1.00 92.56 165 ASN A C 1
ATOM 1279 O O . ASN A 1 165 ? -10.778 6.893 7.823 1.00 92.56 165 ASN A O 1
ATOM 1283 N N . PHE A 1 166 ? -12.092 6.052 6.223 1.00 92.50 166 PHE A N 1
ATOM 1284 C CA . PHE A 1 166 ? -11.026 5.804 5.274 1.00 92.50 166 PHE A CA 1
ATOM 1285 C C . PHE A 1 166 ? -11.144 6.769 4.096 1.00 92.50 166 PHE A C 1
ATOM 1287 O O . PHE A 1 166 ? -12.108 6.721 3.331 1.00 92.50 166 PHE A O 1
ATOM 1294 N N . ASN A 1 167 ? -10.171 7.667 3.983 1.00 93.88 167 ASN A N 1
ATOM 1295 C CA . ASN A 1 167 ? -10.052 8.648 2.916 1.00 93.88 167 ASN A CA 1
ATOM 1296 C C . ASN A 1 167 ? -8.970 8.174 1.942 1.00 93.88 167 ASN A C 1
ATOM 1298 O O . ASN A 1 167 ? -7.779 8.273 2.229 1.00 93.88 167 ASN A O 1
ATOM 1302 N N . LEU A 1 168 ? -9.394 7.660 0.793 1.00 93.44 168 LEU A N 1
ATOM 1303 C CA . LEU A 1 168 ? -8.510 7.198 -0.265 1.00 93.44 168 LEU A CA 1
ATOM 1304 C C . LEU A 1 168 ? -8.387 8.274 -1.335 1.00 93.44 168 LEU A C 1
ATOM 1306 O O . LEU A 1 168 ? -9.339 8.530 -2.070 1.00 93.44 168 LEU A O 1
ATOM 1310 N N . ASN A 1 169 ? -7.219 8.886 -1.445 1.00 94.81 169 ASN A N 1
ATOM 1311 C CA . ASN A 1 169 ? -6.905 9.819 -2.511 1.00 94.81 169 ASN A CA 1
ATOM 1312 C C . ASN A 1 169 ? -6.187 9.067 -3.636 1.00 94.81 169 ASN A C 1
ATOM 1314 O O . ASN A 1 169 ? -5.002 8.765 -3.548 1.00 94.81 169 ASN A O 1
ATOM 1318 N N . VAL A 1 170 ? -6.928 8.715 -4.682 1.00 94.12 170 VAL A N 1
ATOM 1319 C CA . VAL A 1 170 ? -6.407 7.986 -5.840 1.00 94.12 170 VAL A CA 1
ATOM 1320 C C . VAL A 1 170 ? -5.758 8.978 -6.791 1.00 94.12 170 VAL A C 1
ATOM 1322 O O . VAL A 1 170 ? -6.448 9.811 -7.375 1.00 94.12 170 VAL A O 1
ATOM 1325 N N . ILE A 1 171 ? -4.445 8.874 -6.962 1.00 94.94 171 ILE A N 1
ATOM 1326 C CA . ILE A 1 171 ? -3.640 9.739 -7.824 1.00 94.94 171 ILE A CA 1
ATOM 1327 C C . ILE A 1 171 ? -3.300 8.971 -9.098 1.00 94.94 171 ILE A C 1
ATOM 1329 O O . ILE A 1 171 ? -2.545 8.002 -9.060 1.00 94.94 171 ILE A O 1
ATOM 1333 N N . THR A 1 172 ? -3.842 9.395 -10.235 1.00 95.19 172 THR A N 1
ATOM 1334 C CA . THR A 1 172 ? -3.584 8.746 -11.525 1.00 95.19 172 THR A CA 1
ATOM 1335 C C . THR A 1 172 ? -2.237 9.195 -12.080 1.00 95.19 172 THR A C 1
ATOM 1337 O O . THR A 1 172 ? -2.034 10.383 -12.350 1.00 95.19 172 THR A O 1
ATOM 1340 N N . ILE A 1 173 ? -1.335 8.234 -12.292 1.00 94.12 173 ILE A N 1
ATOM 1341 C CA . ILE A 1 173 ? 0.007 8.459 -12.839 1.00 94.12 173 ILE A CA 1
ATOM 1342 C C . ILE A 1 173 ? 0.167 7.633 -14.113 1.00 94.12 173 ILE A C 1
ATOM 1344 O O . ILE A 1 173 ? 0.169 6.401 -14.067 1.00 94.12 173 ILE A O 1
ATOM 1348 N N . TYR A 1 174 ? 0.347 8.305 -15.250 1.00 94.50 174 TYR A N 1
ATOM 1349 C CA . TYR A 1 174 ? 0.721 7.631 -16.491 1.00 94.50 174 TYR A CA 1
ATOM 1350 C C . TYR A 1 174 ? 2.216 7.353 -16.516 1.00 94.50 174 TYR A C 1
ATOM 1352 O O . TYR A 1 174 ? 3.016 8.211 -16.139 1.00 94.50 174 TYR A O 1
ATOM 1360 N N . VAL A 1 175 ? 2.588 6.162 -16.980 1.00 92.81 175 VAL A N 1
ATOM 1361 C CA . VAL A 1 175 ? 3.977 5.701 -16.994 1.00 92.81 175 VAL A CA 1
ATOM 1362 C C . VAL A 1 175 ? 4.384 5.206 -18.371 1.00 92.81 175 VAL A C 1
ATOM 1364 O O . VAL A 1 175 ? 3.674 4.431 -19.015 1.00 92.81 175 VAL A O 1
ATOM 1367 N N . GLN A 1 176 ? 5.571 5.635 -18.794 1.00 92.06 176 GLN A N 1
ATOM 1368 C CA . GLN A 1 176 ? 6.240 5.169 -19.998 1.00 92.06 176 GLN A CA 1
ATOM 1369 C C . GLN A 1 176 ? 7.647 4.678 -19.653 1.00 92.06 176 GLN A C 1
ATOM 1371 O O . GLN A 1 176 ? 8.444 5.413 -19.071 1.00 92.06 176 GLN A O 1
ATOM 1376 N N . ILE A 1 177 ? 7.963 3.460 -20.080 1.00 90.31 177 ILE A N 1
ATOM 1377 C CA . ILE A 1 177 ? 9.275 2.831 -19.940 1.00 90.31 177 ILE A CA 1
ATOM 1378 C C . ILE A 1 177 ? 9.924 2.742 -21.325 1.00 90.31 177 ILE A C 1
ATOM 1380 O O . ILE A 1 177 ? 9.267 2.403 -22.314 1.00 90.31 177 ILE A O 1
ATOM 1384 N N . GLY A 1 178 ? 11.212 3.067 -21.415 1.00 84.25 178 GLY A N 1
ATOM 1385 C CA . GLY A 1 178 ? 11.978 2.861 -22.639 1.00 84.25 178 GLY A CA 1
ATOM 1386 C C . GLY A 1 178 ? 13.439 3.288 -22.537 1.00 84.25 178 GLY A C 1
ATOM 1387 O O . GLY A 1 178 ? 13.801 4.136 -21.719 1.00 84.25 178 GLY A O 1
ATOM 1388 N N . GLN A 1 179 ? 14.257 2.703 -23.409 1.00 73.56 179 GLN A N 1
ATOM 1389 C CA . GLN A 1 179 ? 15.661 3.063 -23.602 1.00 73.56 179 GLN A CA 1
ATOM 1390 C C . GLN A 1 179 ? 15.814 4.383 -24.373 1.00 73.56 179 GLN A C 1
ATOM 1392 O O . GLN A 1 179 ? 14.945 4.758 -25.165 1.00 73.56 179 GLN A O 1
ATOM 1397 N N . GLY A 1 180 ? 16.945 5.056 -24.157 1.00 61.91 180 GLY A N 1
ATOM 1398 C CA . GLY A 1 180 ? 17.381 6.222 -24.932 1.00 61.91 180 GLY A CA 1
ATOM 1399 C C . GLY A 1 180 ? 17.607 7.477 -24.090 1.00 61.91 180 GLY A C 1
ATOM 1400 O O . GLY A 1 180 ? 16.837 7.769 -23.178 1.00 61.91 180 GLY A O 1
ATOM 1401 N N . TRP A 1 181 ? 18.663 8.223 -24.427 1.00 47.94 181 TRP A N 1
ATOM 1402 C CA . TRP A 1 181 ? 18.979 9.538 -23.864 1.00 47.94 181 TRP A CA 1
ATOM 1403 C C . TRP A 1 181 ? 17.943 10.578 -24.305 1.00 47.94 181 TRP A C 1
ATOM 1405 O O . TRP A 1 181 ? 17.463 10.539 -25.437 1.00 47.94 181 TRP A O 1
ATOM 1415 N N . ILE A 1 182 ? 17.613 11.517 -23.420 1.00 45.00 182 ILE A N 1
ATOM 1416 C CA . ILE A 1 182 ? 16.974 12.775 -23.815 1.00 45.00 182 ILE A CA 1
ATOM 1417 C C . ILE A 1 182 ? 18.094 13.814 -23.870 1.00 45.00 182 ILE A C 1
ATOM 1419 O O . ILE A 1 182 ? 18.809 13.967 -22.878 1.00 45.00 182 ILE A O 1
ATOM 1423 N N . LEU A 1 183 ? 18.266 14.448 -25.033 1.00 33.75 183 LEU A N 1
ATOM 1424 C CA . LEU A 1 183 ? 19.008 15.703 -25.184 1.00 33.75 183 LEU A CA 1
ATOM 1425 C C . LEU A 1 183 ? 18.147 16.864 -24.684 1.00 33.75 183 LEU A C 1
ATOM 1427 O O . LEU A 1 183 ? 16.943 16.867 -25.032 1.00 33.75 183 LEU A O 1
#

Foldseek 3Di:
DFWWKDFDPDIAGFDWDWDWDDDPPDFTWIWICTQQWTWIDGVVGQIATPGAFDWAWDDDLAIEIEGAGEREDEDPPFRDDDDDDDKDKDKDWDDKDKDKDWAFDVVVVHPFTKIKTAALRLVNVLVSCCVRPVVQAPPPQHQWHWAGPNVRRMIIIHGTVHIYIYIYIYTYMYIGMDDDDDD

Radius of gyration: 18.16 Å; chains: 1; bounding box: 54×34×52 Å